Protein AF-A0A1F7FC39-F1 (afdb_monomer_lite)

Radius of gyration: 19.82 Å; chains: 1; bounding box: 45×28×39 Å

Organism: NCBI:txid1817890

pLDDT: mean 84.74, std 12.73, range [47.84, 97.69]

Secondary structure (DSSP, 8-state):
----HHHHHHTTS-HHHHHHHHHHHHHHHHTTGGGSPPPHHHHHHHHHHHHHGGG-GGG---HHHHHHHHHHHT-

Structure (mmCIF, N/CA/C/O backbone):
data_AF-A0A1F7FC39-F1
#
_entry.id   AF-A0A1F7FC39-F1
#
loop_
_atom_site.group_PDB
_atom_site.id
_atom_site.type_symbol
_atom_site.label_atom_id
_atom_site.label_alt_id
_atom_site.label_comp_id
_atom_site.label_asym_id
_atom_site.label_entity_id
_atom_site.label_seq_id
_atom_site.pdbx_PDB_ins_code
_atom_site.Cartn_x
_atom_site.Cartn_y
_atom_site.Cartn_z
_atom_site.occupancy
_atom_site.B_iso_or_equiv
_atom_site.auth_seq_id
_atom_site.auth_comp_id
_atom_site.auth_asym_id
_atom_site.auth_atom_id
_atom_site.pdbx_PDB_model_num
ATOM 1 N N . MET A 1 1 ? -21.681 9.049 -4.195 1.00 47.84 1 MET A N 1
ATOM 2 C CA . MET A 1 1 ? -20.767 8.311 -3.292 1.00 47.84 1 MET A CA 1
ATOM 3 C C . MET A 1 1 ? -21.553 7.167 -2.675 1.00 47.84 1 MET A C 1
ATOM 5 O O . MET A 1 1 ? -22.539 7.438 -1.997 1.00 47.84 1 MET A O 1
ATOM 9 N N . VAL A 1 2 ? -21.212 5.915 -2.984 1.00 54.44 2 VAL A N 1
ATOM 10 C CA . VAL A 1 2 ? -21.990 4.755 -2.524 1.00 54.44 2 VAL A CA 1
ATOM 11 C C . VAL A 1 2 ? -21.814 4.626 -1.007 1.00 54.44 2 VAL A C 1
ATOM 13 O O . VAL A 1 2 ? -20.738 4.293 -0.522 1.00 54.44 2 VAL A O 1
ATOM 16 N N . LYS A 1 3 ? -22.849 4.969 -0.236 1.00 62.16 3 LYS A N 1
ATOM 17 C CA . LYS A 1 3 ? -22.854 4.814 1.225 1.00 62.16 3 LYS A CA 1
ATOM 18 C C . LYS A 1 3 ? -23.341 3.405 1.555 1.00 62.16 3 LYS A C 1
ATOM 20 O O . LYS A 1 3 ? -24.540 3.182 1.686 1.00 62.16 3 LYS A O 1
ATOM 25 N N . THR A 1 4 ? -22.422 2.450 1.645 1.00 83.31 4 THR A N 1
ATOM 26 C CA . THR A 1 4 ? -22.755 1.052 1.953 1.00 83.31 4 THR A CA 1
ATOM 27 C C . THR A 1 4 ? -22.866 0.820 3.462 1.00 83.31 4 THR A C 1
ATOM 29 O O . THR A 1 4 ? -22.321 1.572 4.276 1.00 83.31 4 THR A O 1
ATOM 32 N N . LYS A 1 5 ? -23.574 -0.249 3.859 1.00 85.94 5 LYS A N 1
ATOM 33 C CA 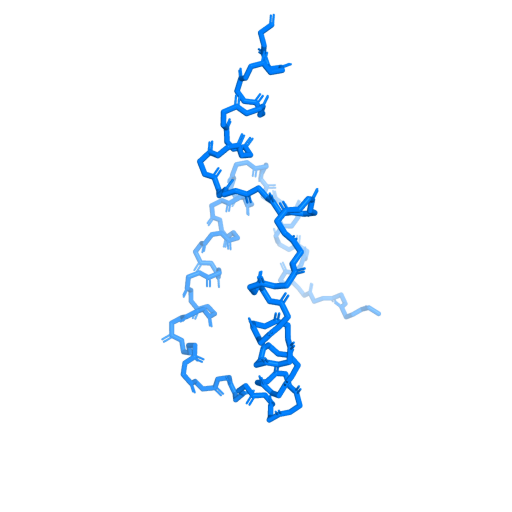. LYS A 1 5 ? -23.635 -0.711 5.257 1.00 85.94 5 LYS A CA 1
ATOM 34 C C . LYS A 1 5 ? -22.226 -0.919 5.832 1.00 85.94 5 LYS A C 1
ATOM 36 O O . LYS A 1 5 ? -21.980 -0.465 6.942 1.00 85.94 5 LYS A O 1
ATOM 41 N N . ALA A 1 6 ? -21.308 -1.482 5.045 1.00 86.56 6 ALA A N 1
ATOM 42 C CA . ALA A 1 6 ? -19.913 -1.706 5.426 1.00 86.56 6 ALA A CA 1
ATOM 43 C C . ALA A 1 6 ? -19.197 -0.416 5.867 1.00 86.56 6 ALA A C 1
ATOM 45 O O . ALA A 1 6 ? -18.574 -0.390 6.922 1.00 86.56 6 ALA A O 1
ATOM 46 N N . VAL A 1 7 ? -19.371 0.695 5.138 1.00 89.56 7 VAL A N 1
ATOM 47 C CA . VAL A 1 7 ? -18.760 1.987 5.509 1.00 89.56 7 VAL A CA 1
ATOM 48 C C . VAL A 1 7 ? -19.333 2.543 6.818 1.00 89.56 7 VAL A C 1
ATOM 50 O O . VAL A 1 7 ? -18.629 3.244 7.546 1.00 89.56 7 VAL A O 1
ATOM 53 N N . ARG A 1 8 ? -20.601 2.253 7.143 1.00 92.12 8 ARG A N 1
ATOM 54 C CA . ARG A 1 8 ? -21.174 2.647 8.441 1.00 92.12 8 ARG A CA 1
ATOM 55 C C . ARG A 1 8 ? -20.581 1.834 9.582 1.00 92.12 8 ARG A C 1
ATOM 57 O O . ARG A 1 8 ? -20.197 2.451 10.565 1.00 92.12 8 ARG A O 1
ATOM 64 N N . GLU A 1 9 ? -20.482 0.514 9.442 1.00 91.94 9 GLU A N 1
ATOM 65 C CA . GLU A 1 9 ? -19.890 -0.352 10.474 1.00 91.94 9 GLU A CA 1
ATOM 66 C C . GLU A 1 9 ? -18.405 -0.035 10.686 1.00 91.94 9 GLU A C 1
ATOM 68 O O . GLU A 1 9 ? -17.976 0.150 11.820 1.00 91.94 9 GLU A O 1
ATOM 73 N N . PHE A 1 10 ? -17.653 0.190 9.603 1.00 93.88 10 PHE A N 1
ATOM 74 C CA . PHE A 1 10 ? -16.251 0.613 9.662 1.00 93.88 10 PHE A CA 1
ATOM 75 C C . PHE A 1 10 ? -16.053 1.886 10.497 1.00 93.88 10 PHE A C 1
ATOM 77 O O . PHE A 1 10 ? -15.103 2.000 11.260 1.00 93.88 10 PHE A O 1
ATOM 84 N N . ARG A 1 11 ? -16.970 2.858 10.400 1.00 94.06 11 ARG A N 1
ATOM 85 C CA . ARG A 1 11 ? -16.900 4.108 11.179 1.00 94.06 11 ARG A CA 1
ATOM 86 C C . ARG A 1 11 ? -17.226 3.938 12.666 1.00 94.06 11 ARG A C 1
ATOM 88 O O . ARG A 1 11 ? -16.971 4.878 13.414 1.00 94.06 11 ARG A O 1
ATOM 95 N N . ARG A 1 12 ? -17.800 2.804 13.088 1.00 95.94 12 ARG A N 1
ATOM 96 C CA . ARG A 1 12 ? -18.072 2.501 14.507 1.00 95.94 12 ARG A CA 1
ATOM 97 C C . ARG A 1 12 ? -16.833 1.976 15.233 1.00 95.94 12 ARG A C 1
ATOM 99 O O . ARG A 1 12 ? -16.806 2.024 16.456 1.00 95.94 12 ARG A O 1
ATOM 106 N N . LEU A 1 13 ? -15.838 1.503 14.486 1.00 96.88 13 LEU A N 1
ATOM 107 C CA . LEU A 1 13 ? -14.567 1.025 15.013 1.00 96.88 13 LEU A CA 1
ATOM 108 C C . LEU A 1 13 ? -13.703 2.185 15.528 1.00 96.88 13 LEU A C 1
ATOM 110 O O . LEU A 1 13 ? -13.687 3.294 14.967 1.00 96.88 13 LEU A O 1
ATOM 114 N N . SER A 1 14 ? -12.929 1.912 16.574 1.00 97.69 14 SER A N 1
ATOM 115 C CA . SER A 1 14 ? -11.877 2.808 17.043 1.00 97.69 14 SER A CA 1
ATOM 116 C C . SER A 1 14 ? -10.821 3.040 15.952 1.00 97.69 14 SER A C 1
ATOM 118 O O . SER A 1 14 ? -10.776 2.355 14.929 1.00 97.69 14 SER A O 1
ATOM 120 N N . VAL A 1 15 ? -9.973 4.059 16.120 1.00 96.88 15 VAL A N 1
ATOM 121 C CA . VAL A 1 15 ? -8.902 4.334 15.144 1.00 96.88 15 VAL A CA 1
ATOM 122 C C . VAL A 1 15 ? -7.952 3.133 14.980 1.00 96.88 15 VAL A C 1
ATOM 124 O O . VAL A 1 15 ? -7.718 2.769 13.830 1.00 96.88 15 VAL A O 1
ATOM 127 N N . PRO A 1 16 ? -7.455 2.480 16.053 1.00 97.69 16 PRO A N 1
ATOM 128 C CA . PRO A 1 16 ? -6.597 1.302 15.909 1.00 97.69 16 PRO A CA 1
ATOM 129 C C . PRO A 1 16 ? -7.274 0.147 15.163 1.00 97.69 16 PRO A C 1
ATOM 131 O O . PRO A 1 16 ? -6.694 -0.402 14.235 1.00 97.69 16 PRO A O 1
ATOM 134 N N . GLU A 1 17 ? -8.527 -0.170 15.499 1.00 97.31 17 GLU A N 1
ATOM 135 C CA . GLU A 1 17 ? -9.284 -1.240 14.830 1.00 97.31 17 GLU A CA 1
ATOM 136 C C . GLU A 1 17 ? -9.509 -0.947 13.344 1.00 97.31 17 GLU A C 1
ATOM 138 O O . GLU A 1 17 ? -9.444 -1.848 12.516 1.00 97.31 17 GLU A O 1
ATOM 143 N N . ARG A 1 18 ? -9.738 0.322 12.981 1.00 97.00 18 ARG A N 1
ATOM 144 C CA . ARG A 1 18 ? -9.846 0.724 11.573 1.00 97.00 18 ARG A CA 1
ATOM 145 C C . ARG A 1 18 ? -8.549 0.546 10.805 1.00 97.00 18 ARG A C 1
ATOM 147 O O . ARG A 1 18 ? -8.619 0.239 9.623 1.00 97.00 18 ARG A O 1
ATOM 154 N N . ILE A 1 19 ? -7.407 0.801 11.442 1.00 97.00 19 ILE A N 1
ATOM 155 C CA . ILE A 1 19 ? -6.092 0.632 10.818 1.00 97.00 19 ILE A CA 1
ATOM 156 C C . ILE A 1 19 ? -5.840 -0.852 10.561 1.00 97.00 19 ILE A C 1
ATOM 158 O O . ILE A 1 19 ? -5.558 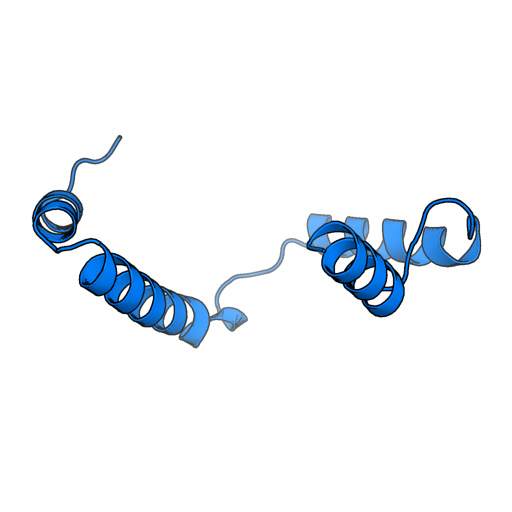-1.203 9.424 1.00 97.00 19 ILE A O 1
ATOM 162 N N . LEU A 1 20 ? -6.039 -1.704 11.571 1.00 97.06 20 LEU A N 1
ATOM 163 C CA . LEU A 1 20 ? -5.855 -3.153 11.439 1.00 97.06 20 LEU A CA 1
ATOM 164 C C . LEU A 1 20 ? -6.793 -3.753 10.389 1.00 97.06 20 LEU A C 1
ATOM 166 O O . LEU A 1 20 ? -6.354 -4.458 9.495 1.00 97.06 20 LEU A O 1
ATOM 170 N N . LEU A 1 21 ? -8.079 -3.395 10.423 1.00 95.69 21 LEU A N 1
ATOM 171 C CA . LEU A 1 21 ? -9.025 -3.889 9.425 1.00 95.69 21 LEU A CA 1
ATOM 172 C C . LEU A 1 21 ? -8.707 -3.373 8.014 1.00 95.69 21 LEU A C 1
ATOM 174 O O . LEU A 1 21 ? -8.967 -4.066 7.039 1.00 95.69 21 LEU A O 1
ATOM 178 N N . LEU A 1 22 ? -8.186 -2.148 7.877 1.00 95.44 22 LEU A N 1
ATOM 179 C CA . LEU A 1 22 ? -7.723 -1.653 6.578 1.00 95.44 22 LEU A CA 1
ATOM 180 C C . LEU A 1 22 ? -6.526 -2.448 6.063 1.00 95.44 22 LEU A C 1
ATOM 182 O O . LEU A 1 22 ? -6.471 -2.680 4.864 1.00 95.44 22 LEU A O 1
ATOM 186 N N . GLU A 1 23 ? -5.598 -2.824 6.941 1.00 95.06 23 GLU A N 1
ATOM 187 C CA . GLU A 1 23 ? -4.438 -3.656 6.612 1.00 95.06 23 GLU A CA 1
ATOM 188 C C . GLU A 1 23 ? -4.886 -5.048 6.152 1.00 95.06 23 GLU A C 1
ATOM 190 O O . GLU A 1 23 ? -4.596 -5.416 5.019 1.00 95.06 23 GLU A O 1
ATOM 195 N N . ASP A 1 24 ? -5.727 -5.735 6.931 1.00 94.75 24 ASP A N 1
ATOM 196 C CA . ASP A 1 24 ? -6.266 -7.057 6.572 1.00 94.75 24 ASP A CA 1
ATOM 197 C C . ASP A 1 24 ? -7.027 -7.034 5.232 1.00 94.75 24 ASP A C 1
ATOM 199 O O . ASP A 1 24 ? -6.893 -7.929 4.396 1.00 94.75 24 ASP A O 1
ATOM 203 N N . LEU A 1 25 ? -7.845 -5.998 5.005 1.00 92.12 25 LEU A N 1
ATOM 204 C CA . LEU A 1 25 ? -8.571 -5.827 3.743 1.00 92.12 25 LEU A CA 1
ATOM 205 C C . LEU A 1 25 ? -7.633 -5.508 2.578 1.00 92.12 25 LEU A C 1
ATOM 207 O O . LEU A 1 25 ? -7.932 -5.859 1.439 1.00 92.12 25 LEU A O 1
ATOM 211 N N . TRP A 1 26 ? -6.546 -4.786 2.837 1.00 91.00 26 TRP A N 1
ATOM 212 C CA . TRP A 1 26 ? -5.564 -4.471 1.812 1.00 91.00 26 TRP A CA 1
ATOM 213 C C . TRP A 1 26 ? -4.790 -5.722 1.402 1.00 91.00 26 TRP A C 1
ATOM 215 O O . TRP A 1 26 ? -4.651 -5.961 0.204 1.00 91.00 26 TRP A O 1
ATOM 225 N N . ASP A 1 27 ? -4.390 -6.551 2.366 1.00 90.44 27 ASP A N 1
ATOM 226 C CA . ASP A 1 27 ? -3.753 -7.842 2.111 1.00 90.44 27 ASP A CA 1
ATOM 227 C C . ASP A 1 27 ? -4.647 -8.737 1.240 1.00 90.44 27 ASP A C 1
ATOM 229 O O . ASP A 1 27 ? -4.182 -9.260 0.227 1.00 90.44 27 ASP A O 1
ATOM 233 N N . ASP A 1 28 ? -5.947 -8.823 1.548 1.00 89.62 28 ASP A N 1
ATOM 234 C CA . ASP A 1 28 ? -6.933 -9.566 0.746 1.00 89.62 28 ASP A CA 1
ATOM 235 C C . ASP A 1 28 ? -7.059 -9.027 -0.691 1.00 89.62 28 ASP A C 1
ATOM 237 O O . ASP A 1 28 ? -7.013 -9.791 -1.654 1.00 89.62 28 ASP A O 1
ATOM 241 N N . VAL A 1 29 ? -7.135 -7.702 -0.869 1.00 86.00 29 VAL A N 1
ATOM 242 C CA . VAL A 1 29 ? -7.178 -7.074 -2.205 1.00 86.00 29 VAL A CA 1
ATOM 243 C C . VAL A 1 29 ? -5.905 -7.361 -3.007 1.00 86.00 29 VAL A C 1
ATOM 245 O O . VAL A 1 29 ? -5.968 -7.519 -4.227 1.00 86.00 29 VAL A O 1
ATOM 248 N N . THR A 1 30 ? -4.751 -7.4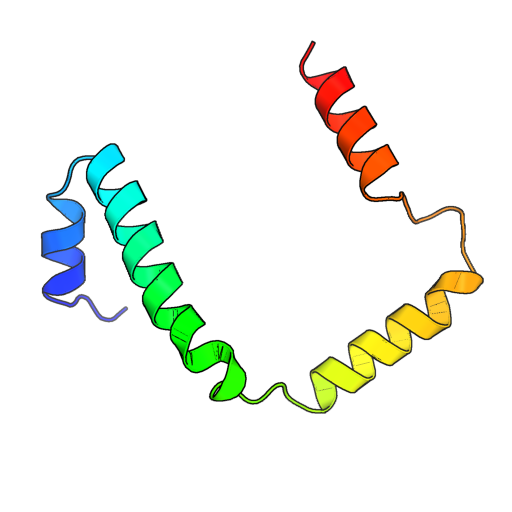20 -2.344 1.00 85.56 30 THR A N 1
ATOM 249 C CA . THR A 1 30 ? -3.468 -7.726 -2.994 1.00 85.56 30 THR A CA 1
ATOM 250 C C . THR A 1 30 ? -3.217 -9.220 -3.188 1.00 85.56 30 THR A C 1
ATOM 252 O O . THR A 1 30 ? -2.344 -9.583 -3.971 1.00 85.56 30 THR A O 1
ATOM 255 N N . ALA A 1 31 ? -4.001 -10.103 -2.562 1.00 85.81 31 ALA A N 1
ATOM 256 C CA . ALA A 1 31 ? -3.858 -11.550 -2.722 1.00 85.81 31 ALA A CA 1
ATOM 257 C C . ALA A 1 31 ? -4.111 -12.023 -4.166 1.00 85.81 31 ALA A C 1
ATOM 259 O O . ALA A 1 31 ? -3.651 -13.096 -4.550 1.00 85.81 31 ALA A O 1
ATOM 260 N N . THR A 1 32 ? -4.809 -11.218 -4.971 1.00 81.00 32 THR A N 1
ATOM 261 C CA . THR A 1 32 ? -5.056 -11.453 -6.401 1.00 81.00 32 THR A CA 1
ATOM 262 C C . THR A 1 32 ? -4.410 -10.372 -7.271 1.00 81.00 32 THR A C 1
ATOM 264 O O . THR A 1 32 ? -4.993 -9.937 -8.264 1.00 81.00 32 THR A O 1
ATOM 267 N N . GLU A 1 33 ? -3.230 -9.868 -6.897 1.00 74.12 33 GLU A N 1
ATOM 268 C CA . GLU A 1 33 ? -2.541 -8.799 -7.642 1.00 74.12 33 GLU A CA 1
ATOM 269 C C . GLU A 1 33 ? -2.343 -9.152 -9.131 1.00 74.12 33 GLU A C 1
ATOM 271 O O . GLU A 1 33 ? -2.447 -8.283 -9.998 1.00 74.12 33 GLU A O 1
ATOM 276 N N . GLU A 1 34 ? -2.155 -10.437 -9.445 1.00 76.12 34 GLU A N 1
ATOM 277 C CA . GLU A 1 34 ? -2.024 -10.951 -10.815 1.00 76.12 34 GLU A CA 1
ATOM 278 C C . GLU A 1 34 ? -3.296 -10.781 -11.664 1.00 76.12 34 GLU A C 1
ATOM 280 O O . GLU A 1 34 ? -3.205 -10.669 -12.891 1.00 76.12 34 GLU A O 1
ATOM 285 N N . ASP A 1 35 ? -4.469 -10.698 -11.028 1.00 80.31 35 ASP A N 1
ATOM 286 C CA . ASP A 1 35 ? -5.762 -10.528 -11.698 1.00 80.31 35 ASP A CA 1
ATOM 287 C C . ASP A 1 35 ? -6.040 -9.070 -12.089 1.00 80.31 35 ASP A C 1
ATOM 289 O O . ASP A 1 35 ? -6.995 -8.789 -12.821 1.00 80.31 35 ASP A O 1
ATOM 293 N N . VAL A 1 36 ? -5.212 -8.120 -11.636 1.00 82.31 36 VAL A N 1
ATOM 294 C CA . VAL A 1 36 ? -5.318 -6.707 -12.009 1.00 82.31 36 VAL A CA 1
ATOM 295 C C . VAL A 1 36 ? -4.411 -6.437 -13.215 1.00 82.31 36 VAL A C 1
ATOM 297 O O . VAL A 1 36 ? -3.201 -6.244 -13.065 1.00 82.31 36 VAL A O 1
ATOM 300 N N . PRO A 1 37 ? -4.952 -6.373 -14.448 1.00 84.94 37 PRO A N 1
ATOM 301 C CA . PRO A 1 37 ? -4.121 -6.195 -15.628 1.00 84.94 37 PRO A CA 1
ATOM 302 C C . PRO A 1 37 ? -3.459 -4.816 -15.613 1.0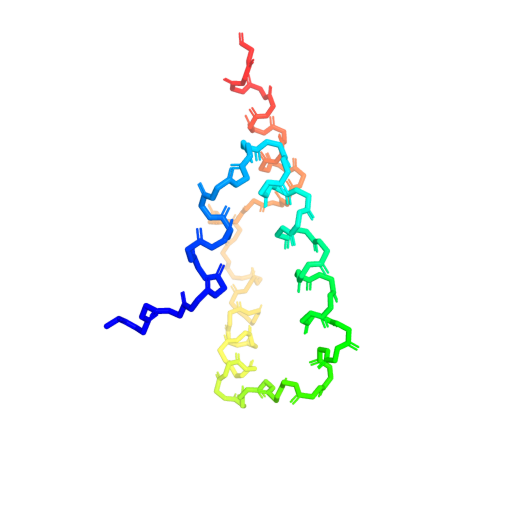0 84.94 37 PRO A C 1
ATOM 304 O O . PRO A 1 37 ? -4.132 -3.785 -15.584 1.00 84.94 37 PRO A O 1
ATOM 307 N N . ILE A 1 38 ? -2.128 -4.785 -15.710 1.00 87.62 38 ILE A N 1
ATOM 308 C CA . ILE A 1 38 ? -1.385 -3.534 -15.885 1.00 87.62 38 ILE A CA 1
ATOM 309 C C . ILE A 1 38 ? -1.566 -3.056 -17.333 1.00 87.62 38 ILE A C 1
ATOM 311 O O . ILE A 1 38 ? -1.091 -3.734 -18.252 1.00 87.62 38 ILE A O 1
ATOM 315 N N . PRO A 1 39 ? -2.177 -1.877 -17.574 1.00 93.69 39 PRO A N 1
ATOM 316 C CA . PRO A 1 39 ? -2.354 -1.362 -18.924 1.00 93.69 39 PRO A CA 1
ATOM 317 C C . PRO A 1 39 ? -1.016 -1.168 -19.641 1.00 93.69 39 PRO A C 1
ATOM 319 O O . PRO A 1 39 ? -0.061 -0.621 -19.085 1.00 93.69 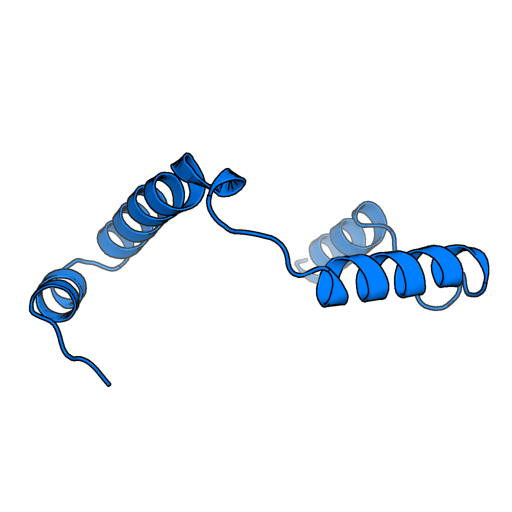39 PRO A O 1
ATOM 322 N N . GLU A 1 40 ? -0.966 -1.518 -20.925 1.00 94.81 40 GLU A N 1
ATOM 323 C CA . GLU A 1 40 ? 0.235 -1.335 -21.753 1.00 94.81 40 GLU A CA 1
ATOM 324 C C . GLU A 1 40 ? 0.694 0.131 -21.828 1.00 94.81 40 GLU A C 1
ATOM 326 O O . GLU A 1 40 ? 1.883 0.417 -21.959 1.00 94.81 40 GLU A O 1
ATOM 331 N N . SER A 1 41 ? -0.230 1.087 -21.698 1.00 95.94 41 SER A N 1
ATOM 332 C CA . SER A 1 41 ? 0.097 2.513 -21.603 1.00 95.94 41 SER A CA 1
ATOM 333 C C . SER A 1 41 ? 0.944 2.842 -20.368 1.00 95.94 41 SER A C 1
ATOM 335 O O . SER A 1 41 ? 1.866 3.653 -20.465 1.00 95.94 41 SER A O 1
ATOM 337 N N . HIS A 1 42 ? 0.679 2.197 -19.228 1.00 94.94 42 HIS A N 1
ATOM 338 C CA . HIS A 1 42 ? 1.443 2.395 -17.996 1.00 94.94 42 HIS A CA 1
ATOM 339 C C . HIS A 1 42 ? 2.848 1.810 -18.136 1.00 94.94 42 HIS A C 1
ATOM 341 O O . HIS A 1 42 ? 3.821 2.495 -17.825 1.00 94.94 42 HIS A O 1
ATOM 347 N N . LYS A 1 43 ? 2.968 0.594 -18.689 1.00 94.25 43 LYS A N 1
ATOM 348 C CA . LYS A 1 43 ? 4.269 -0.041 -18.963 1.00 94.25 43 LYS A CA 1
ATOM 349 C C . LYS A 1 43 ? 5.136 0.834 -19.873 1.00 94.25 43 LYS A C 1
ATOM 351 O O . LYS A 1 43 ? 6.269 1.157 -19.525 1.00 94.25 43 LYS A O 1
ATOM 356 N N . LYS A 1 44 ? 4.567 1.332 -20.978 1.00 96.12 44 LYS A N 1
ATOM 357 C CA . LYS A 1 44 ? 5.258 2.242 -21.911 1.00 96.12 44 LYS A CA 1
ATOM 358 C C . LYS A 1 44 ? 5.738 3.530 -21.244 1.00 96.12 44 LYS A C 1
ATOM 360 O O . LYS A 1 44 ? 6.826 4.013 -21.557 1.00 96.12 44 LYS A O 1
ATOM 365 N N . GLU A 1 45 ? 4.944 4.110 -20.347 1.00 95.06 45 GLU A N 1
ATOM 366 C CA . GLU A 1 45 ? 5.344 5.311 -19.608 1.00 95.06 45 GLU A CA 1
ATOM 367 C C . GLU A 1 45 ? 6.483 5.022 -18.622 1.00 95.06 45 GLU A C 1
ATOM 369 O O . GLU A 1 45 ? 7.428 5.813 -18.537 1.00 95.06 45 GLU A O 1
ATOM 374 N N . LEU A 1 46 ? 6.436 3.886 -17.917 1.00 92.19 46 LEU A N 1
ATOM 375 C CA . LEU A 1 46 ? 7.519 3.451 -17.032 1.00 92.19 46 LEU A CA 1
ATOM 376 C C . LEU A 1 46 ? 8.820 3.242 -17.815 1.00 92.19 46 LEU A C 1
ATOM 378 O O . LEU A 1 46 ? 9.841 3.822 -17.445 1.00 92.19 46 LEU A O 1
ATOM 382 N N . ASP A 1 47 ? 8.772 2.551 -18.955 1.00 93.00 47 ASP A N 1
ATOM 383 C CA . ASP A 1 47 ? 9.928 2.373 -19.842 1.00 93.00 47 ASP A CA 1
ATOM 384 C C . ASP A 1 47 ? 10.481 3.711 -20.342 1.00 93.00 47 ASP A C 1
ATOM 386 O O . ASP A 1 47 ? 11.695 3.935 -20.378 1.00 93.00 47 ASP A O 1
ATOM 390 N N . ARG A 1 48 ? 9.598 4.647 -20.715 1.00 91.25 48 ARG A N 1
ATOM 391 C CA . ARG A 1 48 ? 9.990 5.989 -21.162 1.00 91.25 48 ARG A CA 1
ATOM 392 C C . ARG A 1 48 ? 10.694 6.771 -20.050 1.00 91.25 48 ARG A C 1
ATOM 394 O O . ARG A 1 48 ? 11.624 7.526 -20.341 1.00 91.25 48 ARG A O 1
ATOM 401 N N . ARG A 1 49 ? 10.253 6.638 -18.794 1.00 87.56 49 ARG A N 1
ATOM 402 C CA . ARG A 1 49 ? 10.907 7.261 -17.628 1.00 87.56 49 ARG A CA 1
ATOM 403 C C . ARG A 1 49 ? 12.238 6.590 -17.314 1.00 87.56 49 ARG A C 1
ATOM 405 O O . ARG A 1 49 ? 13.222 7.298 -17.113 1.00 87.56 49 ARG A O 1
ATOM 412 N N . LEU A 1 50 ? 12.288 5.263 -17.365 1.00 85.12 50 LEU A N 1
ATOM 413 C CA . LEU A 1 50 ? 13.497 4.490 -17.105 1.00 85.12 50 LEU A CA 1
ATOM 414 C C . LEU A 1 50 ? 14.593 4.792 -18.136 1.00 85.12 50 LEU A C 1
ATOM 416 O O . LEU A 1 50 ? 15.737 5.023 -17.771 1.00 85.12 50 LEU A O 1
ATOM 420 N N . LYS A 1 51 ? 14.253 4.930 -19.422 1.00 85.19 51 LYS A N 1
ATOM 421 C CA . LYS A 1 51 ? 15.214 5.345 -20.463 1.00 85.19 51 LYS A CA 1
ATOM 422 C C . LYS A 1 51 ? 15.747 6.771 -20.283 1.00 85.19 51 LYS A C 1
ATOM 424 O O . LYS A 1 51 ? 16.816 7.086 -20.794 1.00 85.19 51 LYS A O 1
ATOM 429 N N . LYS A 1 52 ? 15.026 7.641 -19.565 1.00 76.75 52 LYS A N 1
ATOM 430 C CA . LYS A 1 52 ? 15.487 8.995 -19.203 1.00 76.75 52 LYS A CA 1
ATOM 431 C C . LYS A 1 52 ? 16.356 9.012 -17.937 1.00 76.75 52 LYS A C 1
ATOM 433 O O . LYS A 1 52 ? 16.997 10.029 -17.676 1.00 76.75 52 LYS A O 1
ATOM 438 N N . TYR A 1 53 ? 16.413 7.905 -17.193 1.00 65.88 53 TYR A N 1
ATOM 439 C CA . TYR A 1 53 ? 17.198 7.749 -15.965 1.00 65.88 53 TYR A CA 1
ATOM 440 C C . TYR A 1 53 ? 18.706 8.036 -16.127 1.00 65.88 53 TYR A C 1
ATOM 442 O O . TYR A 1 53 ? 19.242 8.773 -15.301 1.00 65.88 53 TYR A O 1
ATOM 450 N N . PRO A 1 54 ? 19.406 7.577 -17.189 1.00 65.06 54 PRO A N 1
ATOM 451 C CA . PRO A 1 54 ? 20.845 7.804 -17.305 1.00 65.06 54 PRO A CA 1
ATOM 452 C C . PRO A 1 54 ? 21.226 9.240 -17.702 1.00 65.06 54 PRO A C 1
ATOM 454 O O . PRO A 1 54 ? 22.403 9.582 -17.671 1.00 65.06 54 PRO A O 1
ATOM 457 N N . LEU A 1 55 ? 20.266 10.095 -18.079 1.00 58.47 55 LEU A N 1
ATOM 458 C CA . LEU A 1 55 ? 20.561 11.376 -18.733 1.00 58.47 55 LEU A CA 1
ATOM 459 C C . LEU A 1 55 ? 20.542 12.595 -17.798 1.00 58.47 55 LEU A C 1
ATOM 461 O O . LEU A 1 55 ? 20.941 13.669 -18.229 1.00 58.47 55 LEU A O 1
ATOM 465 N N . ASN A 1 56 ? 20.102 12.469 -16.538 1.00 54.12 56 ASN A N 1
ATOM 466 C CA . ASN A 1 56 ? 19.962 13.621 -15.636 1.00 54.12 56 ASN A CA 1
ATOM 467 C C . ASN A 1 56 ? 20.154 13.264 -14.150 1.00 54.12 56 ASN A C 1
ATOM 469 O O . ASN A 1 56 ? 19.205 13.277 -13.371 1.00 54.12 56 ASN A O 1
ATOM 473 N N . SER A 1 57 ? 21.401 13.022 -13.732 1.00 57.97 57 SER A N 1
ATOM 474 C CA . SER A 1 57 ? 21.794 12.763 -12.326 1.00 57.97 57 SER A CA 1
ATOM 475 C C . SER A 1 57 ? 21.329 13.847 -11.327 1.00 57.97 57 SER A C 1
ATOM 477 O O . SER A 1 57 ? 21.108 13.579 -10.152 1.00 57.97 57 SER A O 1
ATOM 479 N N . ARG A 1 58 ? 21.083 15.081 -11.791 1.00 61.69 58 ARG A N 1
ATOM 480 C CA . ARG A 1 58 ? 20.759 16.232 -10.929 1.00 61.69 58 ARG A CA 1
ATOM 481 C C . ARG A 1 58 ? 19.349 16.213 -10.308 1.00 61.69 58 ARG A C 1
ATOM 483 O O . ARG A 1 58 ? 19.110 16.973 -9.375 1.00 61.69 58 ARG A O 1
ATOM 490 N N . PHE A 1 59 ? 18.425 15.384 -10.802 1.00 62.72 59 PHE A N 1
ATOM 491 C CA . PHE A 1 59 ? 17.010 15.408 -10.382 1.00 62.72 59 PHE A CA 1
ATOM 492 C C . PHE A 1 59 ? 16.536 14.162 -9.627 1.00 62.72 59 PHE A C 1
ATOM 494 O O . PHE A 1 59 ? 15.363 14.086 -9.265 1.00 62.72 59 PHE A O 1
ATOM 501 N N . TRP A 1 60 ? 17.423 13.206 -9.352 1.00 71.62 60 TRP A N 1
ATOM 502 C CA . TRP A 1 60 ? 17.053 11.949 -8.708 1.00 71.62 60 TRP A CA 1
ATOM 503 C C . TRP A 1 60 ? 17.867 11.741 -7.436 1.00 71.62 60 TRP A C 1
ATOM 505 O O . TRP A 1 60 ? 19.031 12.117 -7.343 1.00 71.62 60 TRP A O 1
ATOM 515 N N . SER A 1 61 ? 17.232 11.163 -6.427 1.00 78.75 61 SER A N 1
ATOM 516 C CA . SER A 1 61 ? 17.887 10.715 -5.203 1.00 78.75 61 SER A CA 1
ATOM 517 C C . SER A 1 61 ? 17.594 9.233 -5.068 1.00 78.75 61 SER A C 1
ATOM 519 O O . SER A 1 61 ? 16.457 8.819 -5.307 1.00 78.75 61 SER A O 1
ATOM 521 N N . SER A 1 62 ? 18.602 8.445 -4.695 1.00 83.88 62 SER A N 1
ATOM 522 C CA . SER A 1 62 ? 18.356 7.058 -4.307 1.00 83.88 62 SER A CA 1
ATOM 523 C C . SER A 1 62 ? 17.370 7.021 -3.139 1.00 83.88 62 SER A C 1
ATOM 525 O O . SER A 1 62 ? 17.245 7.995 -2.382 1.00 83.88 62 SER A O 1
ATOM 527 N N . TRP A 1 63 ? 16.666 5.903 -2.972 1.00 84.00 63 TRP A N 1
ATOM 528 C CA . TRP A 1 63 ? 15.802 5.736 -1.810 1.00 84.00 63 TRP A CA 1
ATOM 529 C C . TRP A 1 63 ? 16.597 5.894 -0.508 1.00 84.00 63 TRP A C 1
ATOM 531 O O . TRP A 1 63 ? 16.142 6.566 0.416 1.00 84.00 63 TRP A O 1
ATOM 541 N N . GLU A 1 64 ? 17.828 5.389 -0.471 1.00 88.19 64 GLU A N 1
ATOM 542 C CA . GLU A 1 64 ? 18.770 5.568 0.629 1.00 88.19 64 GLU A CA 1
ATOM 543 C C . GLU A 1 64 ? 19.041 7.050 0.925 1.00 88.19 64 GLU A C 1
ATOM 545 O O . GLU A 1 64 ? 19.013 7.456 2.089 1.00 88.19 64 GLU A O 1
ATOM 550 N N . ASP A 1 65 ? 19.271 7.881 -0.094 1.00 87.75 65 ASP A N 1
ATOM 551 C CA . ASP A 1 65 ? 19.533 9.315 0.083 1.00 87.75 65 ASP A CA 1
ATOM 552 C C . ASP A 1 65 ? 18.296 10.074 0.568 1.00 87.75 65 ASP A C 1
ATOM 554 O O . ASP A 1 65 ? 18.396 10.938 1.449 1.00 87.75 65 ASP A O 1
ATOM 558 N N . VAL A 1 66 ? 17.117 9.732 0.037 1.00 88.56 66 VAL A N 1
ATOM 559 C CA . VAL A 1 66 ? 15.837 10.289 0.496 1.00 88.56 66 VAL A CA 1
ATOM 560 C C . VAL A 1 66 ? 15.583 9.900 1.950 1.00 88.56 66 VAL A C 1
ATOM 562 O O . VAL A 1 66 ? 15.312 10.775 2.775 1.00 88.56 66 VAL A O 1
ATOM 565 N N . LYS A 1 67 ? 15.741 8.617 2.289 1.00 90.00 67 LYS A N 1
ATOM 566 C CA . LYS A 1 67 ? 15.571 8.091 3.647 1.00 90.00 67 LYS A CA 1
ATOM 567 C C . LYS A 1 67 ? 16.510 8.794 4.624 1.00 90.00 67 LYS A C 1
ATOM 569 O O . LYS A 1 67 ? 16.065 9.276 5.664 1.00 90.00 67 LYS A O 1
ATOM 574 N N . LYS A 1 68 ? 17.790 8.949 4.264 1.00 93.19 68 LYS A N 1
ATOM 575 C CA . LYS A 1 68 ? 18.764 9.718 5.056 1.00 93.19 68 LYS A CA 1
ATOM 576 C C . LYS A 1 68 ? 18.324 11.170 5.257 1.00 93.19 68 LYS A C 1
ATOM 578 O O . LYS A 1 68 ? 18.500 11.702 6.348 1.00 93.19 68 LYS A O 1
ATOM 583 N N . ARG A 1 69 ? 17.762 11.831 4.238 1.00 91.94 69 ARG A N 1
ATOM 584 C CA . ARG A 1 69 ? 17.278 13.219 4.351 1.00 91.94 69 ARG A CA 1
ATOM 585 C C . ARG A 1 69 ? 16.100 13.342 5.318 1.00 91.94 69 ARG A C 1
ATOM 587 O O . ARG A 1 69 ? 16.152 14.213 6.177 1.00 91.94 69 ARG A O 1
ATOM 594 N N . ILE A 1 70 ? 15.106 12.461 5.212 1.00 92.50 70 ILE A N 1
ATOM 595 C CA . ILE A 1 70 ? 13.918 12.455 6.084 1.00 92.50 70 ILE A CA 1
ATOM 596 C C . ILE A 1 70 ? 14.315 12.218 7.547 1.00 92.50 70 ILE A C 1
ATOM 598 O O . ILE A 1 70 ? 13.892 12.956 8.434 1.00 92.50 70 ILE A O 1
ATOM 602 N N . LEU A 1 71 ? 15.178 11.229 7.799 1.00 92.06 71 LEU A N 1
ATOM 603 C CA . LEU A 1 71 ? 15.619 10.901 9.157 1.00 92.06 71 LEU A CA 1
ATOM 604 C C . LEU A 1 71 ? 16.476 12.007 9.787 1.00 92.06 71 LEU A C 1
ATOM 606 O O . LEU A 1 71 ? 16.421 12.199 10.996 1.00 92.06 71 LEU A O 1
ATOM 610 N N . ARG A 1 72 ? 17.240 12.763 8.985 1.00 87.94 72 ARG A N 1
ATOM 611 C CA . ARG A 1 72 ? 17.965 13.949 9.472 1.00 87.94 72 ARG A CA 1
ATOM 612 C C . ARG A 1 72 ? 17.038 15.113 9.818 1.00 87.94 72 ARG A C 1
ATOM 614 O O . ARG A 1 72 ? 17.358 15.843 10.741 1.00 87.94 72 ARG A O 1
ATOM 621 N N . SER A 1 73 ? 15.937 15.302 9.087 1.00 76.44 73 SER A N 1
ATOM 622 C CA . SER A 1 73 ? 14.970 16.385 9.346 1.00 76.44 73 SER A CA 1
ATOM 623 C C . SER A 1 73 ? 14.013 16.114 10.510 1.00 76.44 73 SER A C 1
ATOM 625 O O . SER A 1 73 ? 13.287 17.012 10.913 1.00 76.44 73 SER A O 1
ATOM 627 N N . ALA A 1 74 ? 13.982 14.883 11.026 1.00 70.88 74 ALA A N 1
ATOM 628 C CA . ALA A 1 74 ? 13.158 14.484 12.167 1.00 70.88 74 ALA A CA 1
ATOM 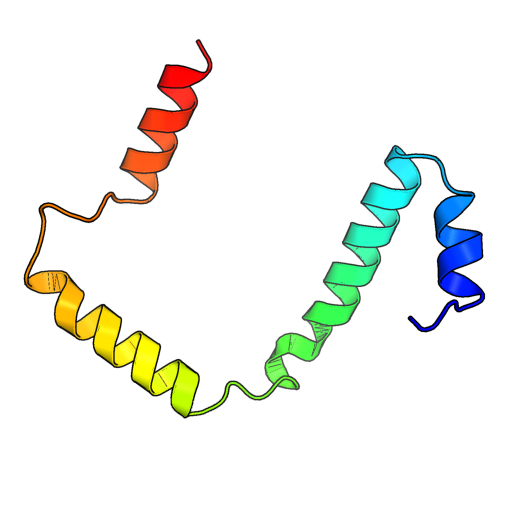629 C C . ALA A 1 74 ? 13.880 14.642 13.524 1.00 70.88 74 ALA A C 1
ATOM 631 O O . ALA A 1 74 ? 13.395 14.132 14.534 1.00 70.88 74 ALA A O 1
ATOM 632 N N . LYS A 1 75 ? 15.044 15.304 13.537 1.00 53.06 75 LYS A N 1
ATOM 633 C CA . LYS A 1 75 ? 15.864 15.604 14.714 1.00 53.06 75 LYS A CA 1
ATOM 634 C C . LYS A 1 75 ? 15.957 17.113 14.896 1.00 53.06 75 LYS A C 1
ATOM 636 O O . LYS A 1 75 ? 15.966 17.542 16.067 1.00 53.06 75 LYS A O 1
#

Foldseek 3Di:
DDPDPVVVVLVVDDPVVNVVVVVVVVVVVCVVVVVDDDDPVNVVVVVVVVVCVVPCPPPDDDPVRVVVVVVVVVD

Sequence (75 aa):
MVKTKAVREFRRLSVPERILLLEDLWDDVTATEEDVPIPESHKKELDRRLKKYPLNSRFWSSWEDVKKRILRSAK

InterPro domains:
  IPR013406 Conserved hypothetical protein CHP02574, addiction module [PF09720] (13-66)
  IPR013406 Conserved hypothetical protein CHP02574, addiction module [TIGR02574] (11-70)